Protein AF-A0A2N5VXB4-F1 (afdb_monomer)

Solvent-accessible surface area (backbone atoms only — not comparable to full-atom values): 7772 Å² total; per-residue (Å²): 133,93,78,89,84,76,84,84,78,77,86,87,85,74,87,70,83,82,69,77,67,70,70,67,82,50,65,74,65,50,74,58,83,85,71,99,54,62,51,45,46,29,22,27,28,79,37,72,93,69,26,84,80,62,68,36,23,26,41,46,42,79,36,44,84,42,72,39,93,73,74,74,70,32,28,29,50,83,92,67,79,43,55,31,36,33,34,23,49,63,84,61,84,84,56,77,86,48,74,39,49,41,83,74,41,61,87,66,26,48,73,80,50,66,73,76,65,75,74,87,123

Foldseek 3Di:
DDDDDDDDPDDPDDDDDPPPPPVLVFAPFDADPDDPQAFWKKFWDWDVVPCPVLQTWTQIDTWDWDDGPDDHIGTHCPPVNGFWMKGFGPPPPDDRVDTDGPVVRPVGIDIPDGDHGPDDD

Radius of gyration: 22.78 Å; Cα contacts (8 Å, |Δi|>4): 187; chains: 1; bounding box: 41×83×36 Å

Nearest PDB structures (foldseek):
  7a18-assembly1_M  TM=2.262E-01  e=3.700E+00  Deinococcus radiodurans R1 = ATCC 13939 = DSM 20539
  2zjr-assembly1_M  TM=2.304E-01  e=9.660E+00  Deinococcus radiodurans

Secondary structure (DSSP, 8-state):
-----------SSS-----------S---B-----SS-PEEEEEEE-GGG-TTSS-EEEEEE-EEE--SSS--EEE-TTTT-SEEEEE-TT----SSPEEEHHHHTTTSEEEEEPPPPP--

Organism: NCBI:txid200324

pLDDT: mean 72.8, std 19.55, range [35.53, 93.88]

Sequence (121 aa):
MQFTSLVFLLYATMFGAIVCATADDNPVVFRCDADKKKPKGFCSQYHQENDKNKKGAYKMFKAFDVTPVKGKKGLSCKGLGAQNNWCCPTTFKFDAEKIWDRSEIDPVCTQTAGIPPPKNK

Structure (mmCIF, N/CA/C/O backbone):
data_AF-A0A2N5VXB4-F1
#
_entry.id   AF-A0A2N5VXB4-F1
#
loop_
_atom_site.group_PDB
_atom_site.id
_atom_site.type_symbol
_atom_site.label_atom_id
_atom_site.label_alt_id
_atom_site.label_comp_id
_atom_site.label_asym_id
_atom_site.label_entity_id
_atom_site.label_seq_id
_atom_site.pdbx_PDB_ins_code
_atom_site.Cartn_x
_atom_site.Cartn_y
_atom_site.Cartn_z
_atom_site.occupancy
_atom_site.B_iso_or_equiv
_atom_site.auth_seq_id
_atom_site.auth_comp_id
_atom_site.auth_asym_id
_atom_site.auth_atom_id
_atom_site.pdbx_PDB_model_num
ATOM 1 N N . MET A 1 1 ? 28.399 67.004 -7.370 1.00 38.53 1 MET A N 1
ATOM 2 C CA . MET A 1 1 ? 27.016 67.068 -6.859 1.00 38.53 1 MET A CA 1
ATOM 3 C C . MET A 1 1 ? 26.263 65.878 -7.418 1.00 38.53 1 MET A C 1
ATOM 5 O O . MET A 1 1 ? 26.289 65.672 -8.624 1.00 38.53 1 MET A O 1
ATOM 9 N N . GLN A 1 2 ? 25.703 65.058 -6.530 1.00 40.59 2 GLN A N 1
ATOM 10 C CA . GLN A 1 2 ? 24.751 64.001 -6.863 1.00 40.59 2 GLN A CA 1
ATOM 11 C C . GLN A 1 2 ? 23.500 64.637 -7.473 1.00 40.59 2 GLN A C 1
ATOM 13 O O . GLN A 1 2 ? 22.967 65.560 -6.871 1.00 40.59 2 GLN A O 1
ATOM 18 N N . PHE A 1 3 ? 23.006 64.110 -8.592 1.00 41.28 3 PHE A N 1
ATOM 19 C CA . PHE A 1 3 ? 21.578 64.144 -8.894 1.00 41.28 3 PHE A CA 1
ATOM 20 C C . PHE A 1 3 ? 21.155 62.799 -9.479 1.00 41.28 3 PHE A C 1
ATOM 22 O O . PHE A 1 3 ? 21.505 62.405 -10.587 1.00 41.28 3 PHE A O 1
ATOM 29 N N . THR A 1 4 ? 20.430 62.082 -8.634 1.00 49.66 4 THR A N 1
ATOM 30 C CA . THR A 1 4 ? 19.491 61.011 -8.939 1.00 49.66 4 THR A CA 1
ATOM 31 C C . THR A 1 4 ? 18.576 61.374 -10.105 1.00 49.66 4 THR A C 1
ATOM 33 O O . THR A 1 4 ? 18.009 62.462 -10.100 1.00 49.66 4 THR A O 1
ATOM 36 N N . SER A 1 5 ? 18.357 60.438 -11.027 1.00 47.06 5 SER A N 1
ATOM 37 C CA . SER A 1 5 ? 17.027 59.949 -11.427 1.00 47.06 5 SER A CA 1
ATOM 38 C C . SER A 1 5 ? 17.105 59.349 -12.830 1.00 47.06 5 SER A C 1
ATOM 40 O O . SER A 1 5 ? 17.143 60.065 -13.822 1.00 47.06 5 SER A O 1
ATOM 42 N N . LEU A 1 6 ? 17.142 58.022 -12.894 1.00 41.69 6 LEU A N 1
ATOM 43 C CA . LEU A 1 6 ? 16.540 57.228 -13.967 1.00 41.69 6 LEU A CA 1
ATOM 44 C C . LEU A 1 6 ? 16.325 55.824 -13.395 1.00 41.69 6 LEU A C 1
ATOM 46 O O . LEU A 1 6 ? 16.935 54.825 -13.761 1.00 41.69 6 LEU A O 1
ATOM 50 N N . VAL A 1 7 ? 15.427 55.805 -12.409 1.00 49.78 7 VAL A N 1
ATOM 51 C CA . VAL A 1 7 ? 14.437 54.735 -12.276 1.00 49.78 7 VAL A CA 1
ATOM 52 C C . VAL A 1 7 ? 13.846 54.498 -13.677 1.00 49.78 7 VAL A C 1
ATOM 54 O O . VAL A 1 7 ? 13.663 55.468 -14.405 1.00 49.78 7 VAL A O 1
ATOM 57 N N . PHE A 1 8 ? 13.557 53.245 -14.037 1.00 42.41 8 PHE A N 1
ATOM 58 C CA . PHE A 1 8 ? 13.020 52.782 -15.338 1.00 42.41 8 PHE A CA 1
ATOM 59 C C . PHE A 1 8 ? 14.018 52.236 -16.377 1.00 42.41 8 PHE A C 1
ATOM 61 O O . PHE A 1 8 ? 13.894 52.477 -17.570 1.00 42.41 8 PHE A O 1
ATOM 68 N N . LEU A 1 9 ? 14.922 51.357 -15.952 1.00 41.56 9 LEU A N 1
ATOM 69 C CA . LEU A 1 9 ? 15.203 50.126 -16.710 1.00 41.56 9 LEU A CA 1
ATOM 70 C C . LEU A 1 9 ? 15.026 48.950 -15.740 1.00 41.56 9 LEU A C 1
ATOM 72 O O . LEU A 1 9 ? 15.969 48.411 -15.180 1.00 41.56 9 LEU A O 1
ATOM 76 N N . LEU A 1 10 ? 13.808 48.769 -15.229 1.00 40.44 10 LEU A N 1
ATOM 77 C CA . LEU A 1 10 ? 12.890 47.751 -15.747 1.00 40.44 10 LEU A CA 1
ATOM 78 C C . LEU A 1 10 ? 13.575 46.384 -15.925 1.00 40.44 10 LEU A C 1
ATOM 80 O O . LEU A 1 10 ? 13.979 46.002 -17.014 1.00 40.44 10 LEU A O 1
ATOM 84 N N . TYR A 1 11 ? 13.649 45.663 -14.801 1.00 42.09 11 TYR A N 1
ATOM 85 C CA . TYR A 1 11 ? 13.270 44.251 -14.709 1.00 42.09 11 TYR A CA 1
ATOM 86 C C . TYR A 1 11 ? 13.891 43.302 -15.751 1.00 42.09 11 TYR A C 1
ATOM 88 O O . TYR A 1 11 ? 13.184 42.686 -16.539 1.00 42.09 11 TYR A O 1
ATOM 96 N N . ALA A 1 12 ? 15.208 43.100 -15.703 1.00 43.88 12 ALA A N 1
ATOM 97 C CA . ALA A 1 12 ? 15.845 41.948 -16.361 1.00 43.88 12 ALA A CA 1
ATOM 98 C C . ALA A 1 12 ? 16.687 41.091 -15.401 1.00 43.88 12 ALA A C 1
ATOM 100 O O . ALA A 1 12 ? 17.418 40.199 -15.820 1.00 43.88 12 ALA A O 1
ATOM 101 N N . THR A 1 13 ? 16.593 41.348 -14.097 1.00 44.06 13 THR A N 1
ATOM 102 C CA . THR A 1 13 ? 17.383 40.657 -13.072 1.00 44.06 13 THR A CA 1
ATOM 103 C C . THR A 1 13 ? 16.514 40.329 -11.873 1.00 44.06 13 THR A C 1
ATOM 105 O O . THR A 1 13 ? 16.768 40.778 -10.761 1.00 44.06 13 THR A O 1
ATOM 108 N N . MET A 1 14 ? 15.439 39.584 -12.090 1.00 40.31 14 MET A N 1
ATOM 109 C CA . MET A 1 14 ? 14.700 38.975 -10.995 1.00 40.31 14 MET A CA 1
ATOM 110 C C . MET A 1 14 ? 14.292 37.575 -11.421 1.00 40.31 14 MET A C 1
ATOM 112 O O . MET A 1 14 ? 13.373 37.417 -12.208 1.00 40.31 14 MET A O 1
ATOM 116 N N . PHE A 1 15 ? 15.014 36.599 -10.865 1.00 41.62 15 PHE A N 1
ATOM 117 C CA . PHE A 1 15 ? 14.565 35.227 -10.633 1.00 41.62 15 PHE A CA 1
ATOM 118 C C . PHE A 1 15 ? 14.102 34.485 -11.891 1.00 41.62 15 PHE A C 1
ATOM 120 O O . PHE A 1 15 ? 12.989 34.615 -12.366 1.00 41.62 15 PHE A O 1
ATOM 127 N N . GLY A 1 16 ? 14.901 33.626 -12.481 1.00 36.34 16 GLY A N 1
ATOM 128 C CA . GLY A 1 16 ? 15.822 32.705 -11.859 1.00 36.34 16 GLY A CA 1
ATOM 129 C C . GLY A 1 16 ? 16.023 31.600 -12.876 1.00 36.34 16 GLY A C 1
ATOM 130 O O . GLY A 1 16 ? 15.292 31.515 -13.865 1.00 36.34 16 GLY A O 1
ATOM 131 N N . ALA A 1 17 ? 17.054 30.800 -12.653 1.00 41.75 17 ALA A N 1
ATOM 132 C CA . ALA A 1 17 ? 17.330 29.621 -13.438 1.00 41.75 17 ALA A CA 1
ATOM 133 C C . ALA A 1 17 ? 16.017 28.929 -13.832 1.00 41.75 17 ALA A C 1
ATOM 135 O O . ALA A 1 17 ? 15.279 28.446 -12.971 1.00 41.75 17 ALA A O 1
ATOM 136 N N . ILE A 1 18 ? 15.749 28.861 -15.138 1.00 39.97 18 ILE A N 1
ATOM 137 C CA . ILE A 1 18 ? 15.020 27.728 -15.686 1.00 39.97 18 ILE A CA 1
ATOM 138 C C . ILE A 1 18 ? 15.944 26.560 -15.369 1.00 39.97 18 ILE A C 1
ATOM 140 O O . ILE A 1 18 ? 16.819 26.185 -16.147 1.00 39.97 18 ILE A O 1
ATOM 144 N N . VAL A 1 19 ? 15.836 26.060 -14.138 1.00 41.03 19 VAL A N 1
ATOM 145 C CA . VAL A 1 19 ? 16.297 24.737 -13.805 1.00 41.03 19 VAL A CA 1
ATOM 146 C C . VAL A 1 19 ? 15.403 23.904 -14.694 1.00 41.03 19 VAL A C 1
ATOM 148 O O . VAL A 1 19 ? 14.230 23.684 -14.393 1.00 41.03 19 VAL A O 1
ATOM 151 N N . CYS A 1 20 ? 15.941 23.520 -15.848 1.00 35.53 20 CYS A N 1
ATOM 152 C CA . CYS A 1 20 ? 15.562 22.292 -16.499 1.00 35.53 20 CYS A CA 1
ATOM 153 C C . CYS A 1 20 ? 15.764 21.214 -15.435 1.00 35.53 20 CYS A C 1
ATOM 155 O O . CYS A 1 20 ? 16.784 20.529 -15.395 1.00 35.53 20 CYS A O 1
ATOM 157 N N . ALA A 1 21 ? 14.791 21.084 -14.530 1.00 36.12 21 ALA A N 1
ATOM 158 C CA . ALA A 1 21 ? 14.417 19.803 -14.013 1.00 36.12 21 ALA A CA 1
ATOM 159 C C . ALA A 1 21 ? 14.101 19.042 -15.290 1.00 36.12 21 ALA A C 1
ATOM 161 O O . ALA A 1 21 ? 13.019 19.154 -15.860 1.00 36.12 21 ALA A O 1
ATOM 162 N N . THR A 1 22 ? 15.117 18.351 -15.807 1.00 39.25 22 THR A N 1
ATOM 163 C CA . THR A 1 22 ? 14.869 17.086 -16.464 1.00 39.25 22 THR A CA 1
ATOM 164 C C . THR A 1 22 ? 13.940 16.397 -15.481 1.00 39.25 22 THR A C 1
ATOM 166 O O . THR A 1 22 ? 14.337 16.063 -14.365 1.00 39.25 22 THR A O 1
ATOM 169 N N . ALA A 1 23 ? 12.640 16.435 -15.784 1.00 42.44 23 ALA A N 1
ATOM 170 C CA . ALA A 1 23 ? 11.686 15.608 -15.098 1.00 42.44 23 ALA A CA 1
ATOM 171 C C . ALA A 1 23 ? 12.275 14.238 -15.359 1.00 42.44 23 ALA A C 1
ATOM 173 O O . ALA A 1 23 ? 12.316 13.795 -16.504 1.00 42.44 23 ALA A O 1
ATOM 174 N N . ASP A 1 24 ? 12.948 13.688 -14.353 1.00 43.41 24 ASP A N 1
ATOM 175 C CA . ASP A 1 24 ? 13.493 12.360 -14.455 1.00 43.41 24 ASP A CA 1
ATOM 176 C C . ASP A 1 24 ? 12.243 11.507 -14.655 1.00 43.41 24 ASP A C 1
ATOM 178 O O . ASP A 1 24 ? 11.473 11.269 -13.725 1.00 43.41 24 ASP A O 1
ATOM 182 N N . ASP A 1 25 ? 11.944 11.198 -15.921 1.00 49.97 25 ASP A N 1
ATOM 183 C CA . ASP A 1 25 ? 10.716 10.527 -16.343 1.00 49.97 25 ASP A CA 1
ATOM 184 C C . ASP A 1 25 ? 10.618 9.134 -15.715 1.00 49.97 25 ASP A C 1
ATOM 186 O O . ASP A 1 25 ? 9.575 8.476 -15.789 1.00 49.97 25 ASP A O 1
ATOM 190 N N . ASN A 1 26 ? 11.689 8.697 -15.044 1.00 47.44 26 ASN A N 1
ATOM 191 C CA . ASN A 1 26 ? 11.683 7.551 -14.172 1.00 47.44 26 ASN A CA 1
ATOM 192 C C . ASN A 1 26 ? 10.640 7.756 -13.054 1.00 47.44 26 ASN A C 1
ATOM 194 O O . ASN A 1 26 ? 10.788 8.624 -12.191 1.00 47.44 26 ASN A O 1
ATOM 198 N N . PRO A 1 27 ? 9.559 6.954 -13.034 1.00 58.91 27 PRO A N 1
ATOM 199 C CA . PRO A 1 27 ? 8.578 7.018 -11.959 1.00 58.91 27 PRO A CA 1
ATOM 200 C C . PRO A 1 27 ? 9.266 6.773 -10.612 1.00 58.91 27 PRO A C 1
ATOM 202 O O . PRO A 1 27 ? 10.230 6.015 -10.546 1.00 58.91 27 PRO A O 1
ATOM 205 N N . VAL A 1 28 ? 8.752 7.351 -9.519 1.00 65.62 28 VAL A N 1
ATOM 206 C CA . VAL A 1 28 ? 9.182 6.949 -8.170 1.00 65.62 28 VAL A CA 1
ATOM 207 C C . VAL A 1 28 ? 8.945 5.442 -8.048 1.00 65.62 28 VAL A C 1
ATOM 209 O O . VAL A 1 28 ? 7.795 4.986 -8.086 1.00 65.62 28 VAL A O 1
ATOM 212 N N . VAL A 1 29 ? 10.041 4.680 -7.977 1.00 77.25 29 VAL A N 1
ATOM 213 C CA . VAL A 1 29 ? 10.035 3.219 -7.889 1.00 77.25 29 VAL A CA 1
ATOM 214 C C . VAL A 1 29 ? 10.371 2.822 -6.463 1.00 77.25 29 VAL A C 1
ATOM 216 O O . VAL A 1 29 ? 11.487 3.061 -6.002 1.00 77.25 29 VAL A O 1
ATOM 219 N N . PHE A 1 30 ? 9.434 2.172 -5.778 1.00 81.25 30 PHE A N 1
ATOM 220 C CA . PHE 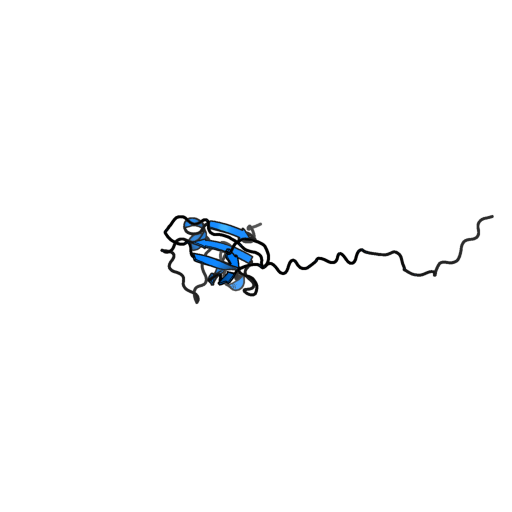A 1 30 ? 9.727 1.486 -4.523 1.00 81.25 30 PHE A CA 1
ATOM 221 C C . PHE A 1 30 ? 9.873 -0.013 -4.777 1.00 81.25 30 PHE A C 1
ATOM 223 O O . PHE A 1 30 ? 9.323 -0.572 -5.733 1.00 81.25 30 PHE A O 1
ATOM 230 N N . ARG A 1 31 ? 10.687 -0.665 -3.951 1.00 81.25 31 ARG A N 1
ATOM 231 C CA . ARG A 1 31 ? 10.959 -2.096 -4.046 1.00 81.25 31 ARG A CA 1
ATOM 232 C C . ARG A 1 31 ? 10.622 -2.718 -2.710 1.00 81.25 31 ARG A C 1
ATOM 234 O O . ARG A 1 31 ? 11.051 -2.231 -1.672 1.00 81.25 31 ARG A O 1
ATOM 241 N N . CYS A 1 32 ? 9.830 -3.772 -2.764 1.00 79.75 32 CYS A N 1
ATOM 242 C CA . CYS A 1 32 ? 9.568 -4.601 -1.609 1.00 79.75 32 CYS A CA 1
ATOM 243 C C . CYS A 1 32 ? 10.596 -5.728 -1.660 1.00 79.75 32 CYS A C 1
ATOM 245 O O . CYS A 1 32 ? 10.463 -6.626 -2.494 1.00 79.75 32 CYS A O 1
ATOM 247 N N . ASP A 1 33 ? 11.672 -5.592 -0.880 1.00 63.88 33 ASP A N 1
ATOM 248 C CA . ASP A 1 33 ? 12.833 -6.480 -0.936 1.00 63.88 33 ASP A CA 1
ATOM 249 C C . ASP A 1 33 ? 12.401 -7.947 -0.852 1.00 63.88 33 ASP A C 1
ATOM 251 O O . ASP A 1 33 ? 11.628 -8.372 0.009 1.00 63.88 33 ASP A O 1
ATOM 255 N N . ALA A 1 34 ? 12.812 -8.694 -1.871 1.00 51.53 34 ALA A N 1
ATOM 256 C CA . ALA A 1 34 ? 12.254 -9.989 -2.187 1.00 51.53 34 ALA A CA 1
ATOM 257 C C . ALA A 1 34 ? 12.903 -11.083 -1.340 1.00 51.53 34 ALA A C 1
ATOM 259 O O . ALA A 1 34 ? 13.981 -11.561 -1.682 1.00 51.53 34 ALA A O 1
ATOM 260 N N . ASP A 1 35 ? 12.173 -11.569 -0.336 1.00 47.72 35 ASP A N 1
ATOM 261 C CA . ASP A 1 35 ? 12.327 -12.938 0.148 1.00 47.72 35 ASP A CA 1
ATOM 262 C C . ASP A 1 35 ? 11.032 -13.735 -0.100 1.00 47.72 35 ASP A C 1
ATOM 264 O O . ASP A 1 35 ? 9.964 -13.441 0.434 1.00 47.72 35 ASP A O 1
ATOM 268 N N . LYS A 1 36 ? 11.151 -14.665 -1.058 1.00 47.97 36 LYS A N 1
ATOM 269 C CA . LYS A 1 36 ? 10.316 -15.764 -1.614 1.00 47.97 36 LYS A CA 1
ATOM 270 C C . LYS A 1 36 ? 8.803 -15.932 -1.311 1.00 47.97 36 LYS A C 1
ATOM 272 O O . LYS A 1 36 ? 8.240 -16.956 -1.690 1.00 47.97 36 LYS A O 1
ATOM 277 N N . LYS A 1 37 ? 8.082 -14.943 -0.775 1.00 51.56 37 LYS A N 1
ATOM 278 C CA . LYS A 1 37 ? 6.601 -14.903 -0.679 1.00 51.56 37 LYS A CA 1
ATOM 279 C C . LYS A 1 37 ? 6.016 -13.572 -1.179 1.00 51.56 37 LYS A C 1
ATOM 281 O O . LYS A 1 37 ? 5.062 -13.064 -0.594 1.00 51.56 37 LYS A O 1
ATOM 286 N N . LYS A 1 38 ? 6.624 -13.029 -2.248 1.00 55.56 38 LYS A N 1
ATOM 287 C CA . LYS A 1 38 ? 6.255 -11.833 -3.045 1.00 55.56 38 LYS A CA 1
ATOM 288 C C . LYS A 1 38 ? 5.388 -10.805 -2.293 1.00 55.56 38 LYS A C 1
ATOM 290 O O . LYS A 1 38 ? 4.166 -10.850 -2.435 1.00 55.56 38 LYS A O 1
ATOM 295 N N . PRO A 1 39 ? 5.969 -9.862 -1.538 1.00 61.84 39 PRO A N 1
ATOM 296 C CA . PRO A 1 39 ? 5.180 -8.760 -1.013 1.00 61.84 39 PRO A CA 1
ATOM 297 C C . PRO A 1 39 ? 4.432 -8.038 -2.147 1.00 61.84 39 PRO A C 1
ATOM 299 O O . PRO A 1 39 ? 5.003 -7.749 -3.200 1.00 61.84 39 PRO A O 1
ATOM 302 N N . LYS A 1 40 ? 3.133 -7.797 -1.956 1.00 77.69 40 LYS A N 1
ATOM 303 C CA . LYS A 1 40 ? 2.328 -6.984 -2.868 1.00 77.69 40 LYS A CA 1
ATOM 304 C C . LYS A 1 40 ? 2.579 -5.521 -2.518 1.00 77.69 40 LYS A C 1
ATOM 306 O O . LYS A 1 40 ? 2.460 -5.130 -1.356 1.00 77.69 40 LYS A O 1
ATOM 311 N N . GLY A 1 41 ? 2.935 -4.735 -3.528 1.00 88.69 41 GLY A N 1
ATOM 312 C CA . GLY A 1 41 ? 3.003 -3.288 -3.404 1.00 88.69 41 GLY A CA 1
ATOM 313 C C . GLY A 1 41 ? 1.607 -2.704 -3.320 1.00 88.69 41 GLY A C 1
ATOM 314 O O . GLY A 1 41 ? 0.759 -3.005 -4.164 1.00 88.69 41 GLY A O 1
ATOM 315 N N . PHE A 1 42 ? 1.381 -1.847 -2.338 1.00 91.50 42 PHE A N 1
ATOM 316 C CA . PHE A 1 42 ? 0.166 -1.058 -2.247 1.00 91.50 42 PHE A CA 1
ATOM 317 C C . PHE A 1 42 ? 0.494 0.415 -2.073 1.00 91.50 42 PHE A C 1
ATOM 319 O O . PHE A 1 42 ? 1.552 0.796 -1.583 1.00 91.50 42 PHE A O 1
ATOM 326 N N . CYS A 1 43 ? -0.453 1.238 -2.473 1.00 90.69 43 CYS A N 1
ATOM 327 C CA . CYS A 1 43 ? -0.446 2.674 -2.319 1.00 90.69 43 CYS A CA 1
ATOM 328 C C . CYS A 1 43 ? -1.626 3.035 -1.425 1.00 90.69 43 CYS A C 1
ATOM 330 O O . CYS A 1 43 ? -2.646 2.352 -1.470 1.00 90.69 43 CYS A O 1
ATOM 332 N N . SER A 1 44 ? -1.537 4.098 -0.636 1.00 91.50 44 SER A N 1
ATOM 333 C CA . SER A 1 44 ? -2.696 4.575 0.120 1.00 91.50 44 SER A CA 1
ATOM 334 C C . SER A 1 44 ? -2.938 6.057 -0.078 1.00 91.50 44 SER A C 1
ATOM 336 O O . SER A 1 44 ? -1.988 6.843 -0.019 1.00 91.50 44 SER A O 1
ATOM 338 N N . GLN A 1 45 ? -4.210 6.418 -0.211 1.00 91.50 45 GLN A N 1
ATOM 339 C CA . GLN A 1 45 ? -4.689 7.786 -0.176 1.00 91.50 45 GLN A CA 1
ATOM 340 C C . GLN A 1 45 ? -5.359 8.082 1.171 1.00 91.50 45 GLN A C 1
ATOM 342 O O . GLN A 1 45 ? -6.292 7.379 1.551 1.00 91.50 45 GLN A O 1
ATOM 347 N N . TYR A 1 46 ? -4.902 9.103 1.891 1.00 89.88 46 TYR A N 1
ATOM 348 C CA . TYR A 1 46 ? -5.552 9.579 3.110 1.00 89.88 46 TYR A CA 1
ATOM 349 C C . TYR A 1 46 ? -6.938 10.154 2.793 1.00 89.88 46 TYR A C 1
ATOM 351 O O . TYR A 1 46 ? -7.087 10.949 1.864 1.00 89.88 46 TYR A O 1
ATOM 359 N N . HIS A 1 47 ? -7.936 9.748 3.573 1.00 90.62 47 HIS A N 1
ATOM 360 C CA . HIS A 1 47 ? -9.340 10.094 3.393 1.00 90.62 47 HIS A CA 1
ATOM 361 C C . HIS A 1 47 ? -9.854 10.820 4.643 1.00 90.62 47 HIS A C 1
ATOM 363 O O . HIS A 1 47 ? -10.399 10.217 5.566 1.00 90.62 47 HIS A O 1
ATOM 369 N N . GLN A 1 48 ? -9.649 12.140 4.679 1.00 87.38 48 GLN A N 1
ATOM 370 C CA . GLN A 1 48 ? -9.929 12.971 5.856 1.00 87.38 48 GLN A CA 1
ATOM 371 C C . GLN A 1 48 ? -11.390 12.893 6.321 1.00 87.38 48 GLN A C 1
ATOM 373 O O . GLN A 1 48 ? -11.646 12.865 7.520 1.00 87.38 48 GLN A O 1
ATOM 378 N N . GLU A 1 49 ? -12.346 12.821 5.394 1.00 88.69 49 GLU A N 1
ATOM 379 C CA . GLU A 1 49 ? -13.782 12.733 5.709 1.00 88.69 49 GLU A CA 1
ATOM 380 C C . GLU A 1 49 ? -14.146 11.454 6.484 1.00 88.69 49 GLU A C 1
ATOM 382 O O . GLU A 1 49 ? -15.126 11.424 7.231 1.00 88.69 49 GLU A O 1
ATOM 387 N N . ASN A 1 50 ? -13.340 10.399 6.337 1.00 90.00 50 ASN A N 1
ATOM 388 C CA . ASN A 1 50 ? -13.534 9.118 7.010 1.00 90.00 50 ASN A CA 1
ATOM 389 C C . ASN A 1 50 ? -12.716 8.997 8.305 1.00 90.00 50 ASN A C 1
ATOM 391 O O . ASN A 1 50 ? -13.017 8.129 9.122 1.00 90.00 50 ASN A O 1
ATOM 395 N N . ASP A 1 51 ? -11.737 9.876 8.536 1.00 88.69 51 ASP A N 1
ATOM 396 C CA . ASP A 1 51 ? -10.862 9.849 9.714 1.00 88.69 51 ASP A CA 1
ATOM 397 C C . ASP A 1 51 ? -11.490 10.556 10.930 1.00 88.69 51 ASP A C 1
ATOM 399 O O . ASP A 1 51 ? -10.974 11.538 11.469 1.00 88.69 51 ASP A O 1
ATOM 403 N N . LYS A 1 52 ? -12.649 10.060 11.382 1.00 84.25 52 LYS A N 1
ATOM 404 C CA . LYS A 1 52 ? -13.419 10.672 12.484 1.00 84.25 52 LYS A CA 1
ATOM 405 C C . LYS A 1 52 ? -12.668 10.686 13.819 1.00 84.25 52 LYS A C 1
ATOM 407 O O . LYS A 1 52 ? -12.940 11.528 14.670 1.00 84.25 52 LYS A O 1
ATOM 412 N N . ASN A 1 53 ? -11.757 9.737 14.019 1.00 82.81 53 ASN A N 1
ATOM 413 C CA . ASN A 1 53 ? -11.003 9.553 15.259 1.00 82.81 53 ASN A CA 1
ATOM 414 C C . ASN A 1 53 ? -9.559 10.088 15.169 1.00 82.81 53 ASN A C 1
ATOM 416 O O . ASN A 1 53 ? -8.821 9.974 16.151 1.00 82.81 53 ASN A O 1
ATOM 420 N N . LYS A 1 54 ? -9.172 10.678 14.026 1.00 84.06 54 LYS A N 1
ATOM 421 C CA . LYS A 1 54 ? -7.827 11.197 13.742 1.00 84.06 54 LYS A CA 1
ATOM 422 C C . LYS A 1 54 ? -6.720 10.148 13.936 1.00 84.06 54 LYS A C 1
ATOM 424 O O . LYS A 1 54 ? -5.620 10.468 14.390 1.00 84.06 54 LYS A O 1
ATOM 429 N N . LYS A 1 55 ? -7.025 8.877 13.659 1.00 83.19 55 LYS A N 1
ATOM 430 C CA . LYS A 1 55 ? -6.065 7.758 13.701 1.00 83.19 55 LYS A CA 1
ATOM 431 C C . LYS A 1 55 ? -5.525 7.406 12.314 1.00 83.19 55 LYS A C 1
ATOM 433 O O . LYS A 1 55 ? -4.579 6.626 12.210 1.00 83.19 55 LYS A O 1
ATOM 438 N N . GLY A 1 56 ? -6.068 8.026 11.272 1.00 88.25 56 GLY A N 1
ATOM 439 C CA . GLY A 1 56 ? -5.702 7.821 9.883 1.00 88.25 56 GLY A CA 1
ATOM 440 C C . GLY A 1 56 ? -6.646 6.840 9.201 1.00 88.25 56 GLY A C 1
ATOM 441 O O . GLY A 1 56 ? -6.572 5.644 9.461 1.00 88.25 56 GLY A O 1
ATOM 442 N N . ALA A 1 57 ? -7.452 7.345 8.268 1.00 92.25 57 ALA A N 1
ATOM 443 C CA . ALA A 1 57 ? -8.293 6.550 7.380 1.00 92.25 57 ALA A CA 1
ATOM 444 C C . ALA A 1 57 ? -7.741 6.602 5.950 1.00 92.25 57 ALA A C 1
ATOM 446 O O . ALA A 1 57 ? -7.440 7.679 5.428 1.00 92.25 57 ALA A O 1
ATOM 447 N N . TYR A 1 58 ? -7.593 5.445 5.309 1.00 92.62 58 TYR A N 1
ATOM 448 C CA . TYR A 1 58 ? -6.864 5.307 4.055 1.00 92.62 58 TYR A CA 1
ATOM 449 C C . TYR A 1 58 ? -7.614 4.458 3.029 1.00 92.62 58 TYR A C 1
ATOM 451 O O . TYR A 1 58 ? -7.982 3.316 3.291 1.00 92.62 58 TYR A O 1
ATOM 459 N N . LYS A 1 59 ? -7.759 4.970 1.807 1.00 93.88 59 LYS A N 1
ATOM 460 C CA . LYS A 1 59 ? -8.136 4.156 0.649 1.00 93.88 59 LYS A CA 1
ATOM 461 C C . LYS A 1 59 ? -6.885 3.508 0.071 1.00 93.88 59 LYS A C 1
ATOM 463 O O . LYS A 1 59 ? -5.941 4.215 -0.280 1.00 93.88 59 LYS A O 1
ATOM 468 N N . MET A 1 60 ? -6.852 2.182 -0.011 1.00 92.88 60 MET A N 1
ATOM 469 C CA . MET A 1 60 ? -5.695 1.455 -0.537 1.00 92.88 60 MET A CA 1
ATOM 470 C C . MET A 1 60 ? -5.867 1.108 -2.020 1.00 92.88 60 MET A C 1
ATOM 472 O O . MET A 1 60 ? -6.957 0.786 -2.482 1.00 92.88 60 MET A O 1
ATOM 476 N N . PHE A 1 61 ? -4.763 1.111 -2.7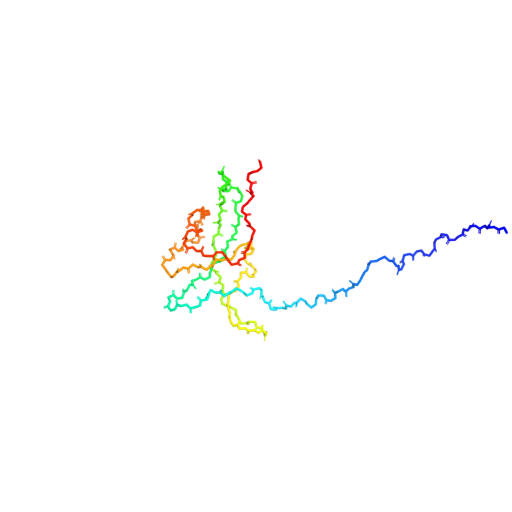58 1.00 92.25 61 PHE A N 1
ATOM 477 C CA . PHE A 1 61 ? -4.684 0.752 -4.171 1.00 92.25 61 PHE A CA 1
ATOM 478 C C . PHE A 1 61 ? -3.546 -0.237 -4.375 1.00 92.25 61 PHE A C 1
ATOM 480 O O . PHE A 1 61 ? -2.514 -0.146 -3.713 1.00 92.25 61 PHE A O 1
ATOM 487 N N . LYS A 1 62 ? -3.692 -1.171 -5.314 1.00 91.12 62 LYS A N 1
ATOM 488 C CA . LYS A 1 62 ? -2.558 -2.001 -5.736 1.00 91.12 62 LYS A CA 1
ATOM 489 C C . LYS A 1 62 ? -1.574 -1.133 -6.516 1.00 91.12 62 LYS A C 1
ATOM 491 O O . LYS A 1 62 ? -1.976 -0.441 -7.448 1.00 91.12 62 LYS A O 1
ATOM 496 N N . ALA A 1 63 ? -0.300 -1.195 -6.146 1.00 90.19 63 ALA A N 1
ATOM 497 C CA . ALA A 1 63 ? 0.760 -0.622 -6.959 1.00 90.19 63 ALA A CA 1
ATOM 498 C C . ALA A 1 63 ? 0.926 -1.446 -8.240 1.00 90.19 63 ALA A C 1
ATOM 500 O O . ALA A 1 63 ? 0.650 -2.649 -8.261 1.00 90.19 63 ALA A O 1
ATOM 501 N N . PHE A 1 64 ? 1.388 -0.799 -9.301 1.00 86.81 64 PHE A N 1
ATOM 502 C CA . PHE A 1 64 ? 1.633 -1.450 -10.582 1.00 86.81 64 PHE A CA 1
ATOM 503 C C . PHE A 1 64 ? 3.129 -1.665 -10.801 1.00 86.81 64 PHE A C 1
ATOM 505 O O . PHE A 1 64 ? 3.965 -0.885 -10.338 1.00 86.81 64 PHE A O 1
ATOM 512 N N . ASP A 1 65 ? 3.458 -2.743 -11.509 1.00 86.25 65 ASP A N 1
ATOM 513 C CA . ASP A 1 65 ? 4.826 -3.034 -11.920 1.00 86.25 65 ASP A CA 1
ATOM 514 C C . ASP A 1 65 ? 5.303 -1.977 -12.922 1.00 86.25 65 ASP A C 1
ATOM 516 O O . ASP A 1 65 ? 4.635 -1.708 -13.921 1.00 86.25 65 ASP A O 1
ATOM 520 N N . VAL A 1 66 ? 6.494 -1.429 -12.693 1.00 84.62 66 VAL A N 1
ATOM 521 C CA . VAL A 1 66 ? 7.163 -0.520 -13.628 1.00 84.62 66 VAL A CA 1
ATOM 522 C C . VAL A 1 66 ? 8.598 -0.953 -13.878 1.00 84.62 66 VAL A C 1
ATOM 524 O O . VAL A 1 66 ? 9.318 -1.383 -12.971 1.00 84.62 66 VAL A O 1
ATOM 527 N N . THR A 1 67 ? 9.032 -0.780 -15.121 1.00 82.94 67 THR A N 1
ATOM 528 C CA . THR A 1 67 ? 10.433 -0.904 -15.520 1.00 82.94 67 THR A CA 1
ATOM 529 C C . THR A 1 67 ? 10.905 0.487 -15.941 1.00 82.94 67 THR A C 1
ATOM 531 O O . THR A 1 67 ? 10.532 0.929 -17.027 1.00 82.94 67 THR A O 1
ATOM 534 N N . PRO A 1 68 ? 11.641 1.218 -15.083 1.00 75.75 68 PRO A N 1
ATOM 535 C CA . PRO A 1 68 ? 12.147 2.540 -15.442 1.00 75.75 68 PRO A CA 1
ATOM 536 C C . PRO A 1 68 ? 13.195 2.431 -16.559 1.00 75.75 68 PRO A C 1
ATOM 538 O O . PRO A 1 68 ? 13.857 1.401 -16.693 1.00 75.75 68 PRO A O 1
ATOM 541 N N . VAL A 1 69 ? 13.373 3.507 -17.334 1.00 76.31 69 VAL A N 1
ATOM 542 C CA . VAL A 1 69 ? 14.370 3.573 -18.421 1.00 76.31 69 VAL A CA 1
ATOM 543 C C . VAL A 1 69 ? 15.784 3.410 -17.862 1.00 76.31 69 VAL A C 1
ATOM 545 O O . VAL A 1 69 ? 16.637 2.774 -18.479 1.00 76.31 69 VAL A O 1
ATOM 548 N N . LYS A 1 70 ? 16.027 3.953 -16.663 1.00 72.25 70 LYS A N 1
ATOM 549 C CA . LYS A 1 70 ? 17.259 3.743 -15.899 1.00 72.25 70 LYS A CA 1
ATOM 550 C C . LYS A 1 70 ? 16.919 3.135 -14.536 1.00 72.25 70 LYS A C 1
ATOM 552 O O . LYS A 1 70 ? 16.127 3.688 -13.780 1.00 72.25 70 LYS A O 1
ATOM 557 N N . GLY A 1 71 ? 17.542 2.004 -14.202 1.00 73.00 71 GLY A N 1
ATOM 558 C CA . GLY A 1 71 ? 17.394 1.333 -12.905 1.00 73.00 71 GLY A CA 1
ATOM 559 C C . GLY A 1 71 ? 16.702 -0.032 -12.975 1.00 73.00 71 GLY A C 1
ATOM 560 O O . GLY A 1 71 ? 16.380 -0.546 -14.040 1.00 73.00 71 GLY A O 1
ATOM 561 N N . LYS A 1 72 ? 16.511 -0.665 -11.812 1.00 77.69 72 LYS A N 1
ATOM 562 C CA . LYS A 1 72 ? 15.889 -1.999 -11.710 1.00 77.69 72 LYS A CA 1
ATOM 563 C C . LYS A 1 72 ? 14.360 -1.899 -11.698 1.00 77.69 72 LYS A C 1
ATOM 565 O O . LYS A 1 72 ? 13.830 -0.945 -11.121 1.00 77.69 72 LYS A O 1
ATOM 570 N N . LYS A 1 73 ? 13.677 -2.928 -12.220 1.00 81.81 73 LYS A N 1
ATOM 571 C CA . LYS A 1 73 ? 12.219 -3.121 -12.088 1.00 81.81 73 LYS A CA 1
ATOM 572 C C . LYS A 1 73 ? 11.767 -2.916 -10.632 1.00 81.81 73 LYS A C 1
ATOM 574 O O . LYS A 1 73 ? 12.504 -3.232 -9.692 1.00 81.81 73 LYS A O 1
ATOM 579 N N . GLY A 1 74 ? 10.564 -2.389 -10.453 1.00 84.31 74 GLY A N 1
ATOM 580 C CA . GLY A 1 74 ? 9.922 -2.277 -9.149 1.00 84.31 74 GLY A CA 1
ATOM 581 C C . GLY A 1 74 ? 8.457 -1.894 -9.282 1.00 84.31 74 GLY A C 1
ATOM 582 O O . GLY A 1 74 ? 7.811 -2.255 -10.262 1.00 84.31 74 GLY A O 1
ATOM 583 N N . LEU A 1 75 ? 7.947 -1.179 -8.284 1.00 87.12 75 LEU A N 1
ATOM 584 C CA . LEU A 1 75 ? 6.539 -0.829 -8.153 1.00 87.12 75 LEU A CA 1
ATOM 585 C C . LEU A 1 75 ? 6.368 0.686 -8.167 1.00 87.12 75 LEU A C 1
ATOM 587 O O . LEU A 1 75 ? 7.227 1.413 -7.663 1.00 87.12 75 LEU A O 1
ATOM 591 N N . SER A 1 76 ? 5.251 1.164 -8.708 1.00 86.31 76 SER A N 1
ATOM 592 C CA . SER A 1 76 ? 4.905 2.581 -8.667 1.00 86.31 76 SER A CA 1
ATOM 593 C C . SER A 1 76 ? 3.451 2.826 -8.284 1.00 86.31 76 SER A C 1
ATOM 595 O O . SER A 1 76 ? 2.567 1.999 -8.507 1.00 86.31 76 SER A O 1
ATOM 597 N N . CYS A 1 77 ? 3.242 4.007 -7.706 1.00 87.06 77 CYS A N 1
ATOM 598 C CA . CYS A 1 77 ? 1.945 4.594 -7.379 1.00 87.06 77 CYS A CA 1
ATOM 599 C C . CYS A 1 77 ? 1.655 5.850 -8.219 1.00 87.06 77 CYS A C 1
ATOM 601 O O . CYS A 1 77 ? 0.704 6.583 -7.935 1.00 87.06 77 CYS A O 1
ATOM 603 N N . LYS A 1 78 ? 2.491 6.139 -9.231 1.00 83.88 78 LYS A N 1
ATOM 604 C CA . LYS A 1 78 ? 2.345 7.318 -10.096 1.00 83.88 78 LYS A CA 1
ATOM 605 C C . LYS A 1 78 ? 0.955 7.310 -10.746 1.00 83.88 78 LYS A C 1
ATOM 607 O O . LYS A 1 78 ? 0.529 6.302 -11.291 1.00 83.88 78 LYS A O 1
ATOM 612 N N . GLY A 1 79 ? 0.242 8.431 -10.661 1.00 82.69 79 GLY A N 1
ATOM 613 C CA . GLY A 1 79 ? -1.118 8.559 -11.202 1.00 82.69 79 GLY A CA 1
ATOM 614 C C . GLY A 1 79 ? -2.246 8.052 -10.295 1.00 82.69 79 GLY A C 1
ATOM 615 O O . GLY A 1 79 ? -3.403 8.260 -10.635 1.00 82.69 79 GLY A O 1
ATOM 616 N N . LEU A 1 80 ? -1.950 7.459 -9.129 1.00 84.25 80 LEU A N 1
ATOM 617 C CA . LEU A 1 80 ? -2.976 7.005 -8.173 1.00 84.25 80 LEU A CA 1
ATOM 618 C C . LEU A 1 80 ? -3.315 8.039 -7.088 1.00 84.25 80 LEU A C 1
ATOM 620 O O . LEU A 1 80 ? -4.112 7.750 -6.202 1.00 84.25 80 LEU A O 1
ATOM 624 N N . GLY A 1 81 ? -2.676 9.217 -7.099 1.00 83.31 81 GLY A N 1
ATOM 625 C CA . GLY A 1 81 ? -2.886 10.252 -6.073 1.00 83.31 81 GLY A CA 1
ATOM 626 C C . GLY A 1 81 ? -2.537 9.806 -4.644 1.00 83.31 81 GLY A C 1
ATOM 627 O O . GLY A 1 81 ? -2.991 10.412 -3.676 1.00 83.31 81 GLY A O 1
ATOM 628 N N . ALA A 1 82 ? -1.760 8.732 -4.499 1.00 85.31 82 ALA A N 1
ATOM 629 C CA . ALA A 1 82 ? -1.417 8.151 -3.210 1.00 85.31 82 ALA A CA 1
ATOM 63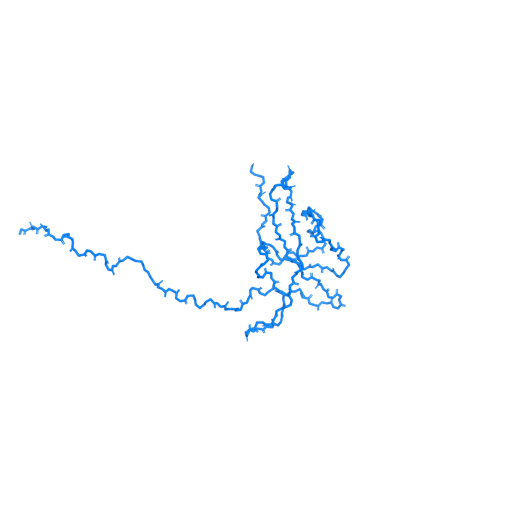0 C C . ALA A 1 82 ? -0.314 8.944 -2.496 1.00 85.31 82 ALA A C 1
ATOM 632 O O . ALA A 1 82 ? 0.615 9.432 -3.139 1.00 85.31 82 ALA A O 1
ATOM 633 N N . GLN A 1 83 ? -0.386 9.025 -1.163 1.00 85.88 83 GLN A N 1
ATOM 634 C CA . GLN A 1 83 ? 0.633 9.698 -0.343 1.00 85.88 83 GLN A CA 1
ATOM 635 C C . GLN A 1 83 ? 1.588 8.734 0.366 1.00 85.88 83 GLN A C 1
ATOM 637 O O . GLN A 1 83 ? 2.649 9.166 0.815 1.00 85.88 83 GLN A O 1
ATOM 642 N N . ASN A 1 84 ? 1.238 7.448 0.479 1.00 87.56 84 ASN A N 1
ATOM 643 C CA . ASN A 1 84 ? 2.106 6.445 1.096 1.00 87.56 84 ASN A CA 1
ATOM 644 C C . ASN A 1 84 ? 2.232 5.199 0.223 1.00 87.56 84 ASN A C 1
ATOM 646 O O . ASN A 1 84 ? 1.269 4.794 -0.434 1.00 87.56 84 ASN A O 1
ATOM 650 N N . ASN A 1 85 ? 3.404 4.572 0.304 1.00 89.75 85 ASN A N 1
ATOM 651 C CA . ASN A 1 85 ? 3.731 3.314 -0.358 1.00 89.75 85 ASN A CA 1
ATOM 652 C C . ASN A 1 85 ? 3.960 2.232 0.700 1.00 89.75 85 ASN A C 1
ATOM 654 O O . ASN A 1 85 ? 4.664 2.465 1.687 1.00 89.75 85 ASN A O 1
ATOM 658 N N . TRP A 1 86 ? 3.394 1.054 0.469 1.00 89.94 86 TRP A N 1
ATOM 659 C CA . TRP A 1 86 ? 3.367 -0.058 1.407 1.00 89.94 86 TRP A CA 1
ATOM 660 C C . TRP A 1 86 ? 3.877 -1.332 0.751 1.00 89.94 86 TRP A C 1
ATOM 662 O O . TRP A 1 86 ? 3.468 -1.696 -0.354 1.00 89.94 86 TRP A O 1
ATOM 672 N N . CYS A 1 87 ? 4.715 -2.048 1.484 1.00 89.69 87 CYS A N 1
ATOM 673 C CA . CYS A 1 87 ? 5.104 -3.410 1.180 1.00 89.69 87 CYS A CA 1
ATOM 674 C C . CYS A 1 87 ? 4.380 -4.352 2.137 1.00 89.69 87 CYS A C 1
ATOM 676 O O . CYS A 1 87 ? 4.689 -4.399 3.324 1.00 89.69 87 CYS A O 1
ATOM 678 N N . CYS A 1 88 ? 3.400 -5.086 1.616 1.00 88.25 88 CYS A N 1
ATOM 679 C CA . CYS A 1 88 ? 2.571 -6.001 2.397 1.00 88.25 88 CYS A CA 1
ATOM 680 C C . CYS A 1 88 ? 2.874 -7.461 2.034 1.00 88.25 88 CYS A C 1
ATOM 682 O O . CYS A 1 88 ? 3.120 -7.742 0.861 1.00 88.25 88 CYS A O 1
ATOM 684 N N . PRO A 1 89 ? 2.788 -8.424 2.967 1.00 87.06 89 PRO A N 1
ATOM 685 C CA . PRO A 1 89 ? 2.941 -9.847 2.661 1.00 87.06 89 PRO A CA 1
ATOM 686 C C . PRO A 1 89 ? 1.838 -10.362 1.717 1.00 87.06 89 PRO A C 1
ATOM 688 O O . PRO A 1 89 ? 0.757 -9.783 1.612 1.00 87.06 89 PRO A O 1
ATOM 691 N N . THR A 1 90 ? 2.067 -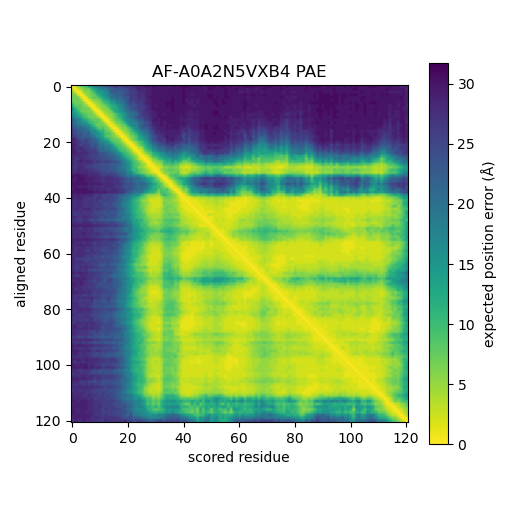11.505 1.061 1.00 82.81 90 THR A N 1
ATOM 692 C CA . THR A 1 90 ? 1.068 -12.168 0.186 1.00 82.81 90 THR A CA 1
ATOM 693 C C . THR A 1 90 ? -0.254 -12.484 0.881 1.00 82.81 90 THR A C 1
ATOM 695 O O . THR A 1 90 ? -1.287 -12.547 0.214 1.00 82.81 90 THR A O 1
ATOM 698 N N . THR A 1 91 ? -0.220 -12.691 2.197 1.00 85.12 91 THR A N 1
ATOM 699 C CA . THR A 1 91 ? -1.379 -13.003 3.042 1.00 85.12 91 THR A CA 1
ATOM 700 C C . THR A 1 91 ? -2.254 -11.791 3.352 1.00 85.12 91 THR A C 1
ATOM 702 O O . THR A 1 91 ? -3.352 -11.968 3.878 1.00 85.12 91 THR A O 1
ATOM 705 N N . PHE A 1 92 ? -1.810 -10.573 3.023 1.00 87.44 92 PHE A N 1
ATOM 706 C CA . PHE A 1 92 ? -2.611 -9.370 3.208 1.00 87.44 92 PHE A CA 1
ATOM 707 C C . PHE A 1 92 ? -3.877 -9.431 2.338 1.00 87.44 92 PHE A C 1
ATOM 709 O O . PHE A 1 92 ? -3.816 -9.449 1.101 1.00 87.44 92 PHE A O 1
ATOM 716 N N . LYS A 1 93 ? -5.038 -9.493 3.000 1.00 88.12 93 LYS A N 1
ATOM 717 C CA . LYS A 1 93 ? -6.358 -9.582 2.366 1.00 88.12 93 LYS A CA 1
ATOM 718 C C . LYS A 1 93 ? -6.824 -8.196 1.936 1.00 88.12 93 LYS A C 1
ATOM 720 O O . LYS A 1 93 ? -7.559 -7.532 2.650 1.00 88.12 93 LYS A O 1
ATOM 725 N N . PHE A 1 94 ? -6.363 -7.764 0.772 1.00 88.12 94 PHE A N 1
ATOM 726 C CA . PHE A 1 94 ? -6.750 -6.478 0.206 1.00 88.12 94 PHE A CA 1
ATOM 727 C C . PHE A 1 94 ? -8.217 -6.444 -0.241 1.00 88.12 94 PHE A C 1
ATOM 729 O O . PHE A 1 94 ? -8.676 -7.350 -0.936 1.00 88.12 94 PHE A O 1
ATOM 736 N N . ASP A 1 95 ? -8.872 -5.331 0.073 1.00 91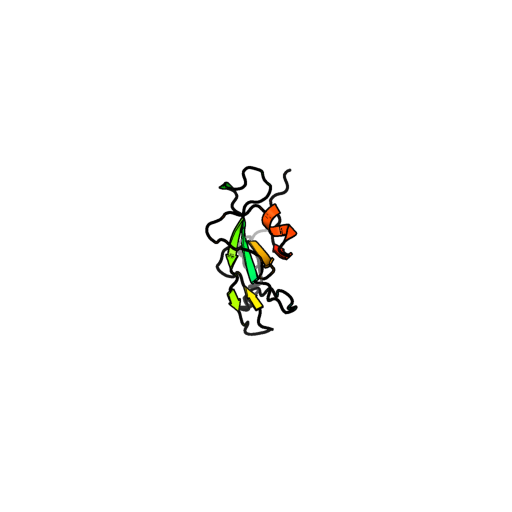.25 95 ASP A N 1
ATOM 737 C CA . ASP A 1 95 ? -10.212 -4.941 -0.351 1.00 91.25 95 ASP A CA 1
ATOM 738 C C . ASP A 1 95 ? -10.130 -3.503 -0.892 1.00 91.25 95 ASP A C 1
ATOM 740 O O . ASP A 1 95 ? -9.630 -2.607 -0.204 1.00 91.25 95 ASP A O 1
ATOM 744 N N . ALA A 1 96 ? -10.556 -3.317 -2.146 1.00 87.12 96 ALA A N 1
ATOM 745 C CA . ALA A 1 96 ? -10.461 -2.053 -2.875 1.00 87.12 96 ALA A CA 1
ATOM 746 C C . ALA A 1 96 ? -11.587 -1.064 -2.536 1.00 87.12 96 ALA A C 1
ATOM 748 O O . ALA A 1 96 ? -11.444 0.133 -2.797 1.00 87.12 96 ALA A O 1
ATOM 749 N N . GLU A 1 97 ? -12.700 -1.556 -1.994 1.00 89.44 97 GLU A N 1
ATOM 750 C CA . GLU A 1 97 ? -13.865 -0.744 -1.633 1.00 89.44 97 GLU A CA 1
ATOM 751 C C . GLU A 1 97 ? -13.779 -0.266 -0.181 1.00 89.44 97 GLU A C 1
ATOM 753 O O . GLU A 1 97 ? -14.362 0.756 0.185 1.00 89.44 97 GLU A O 1
ATOM 758 N N . LYS A 1 98 ? -12.988 -0.964 0.639 1.00 93.88 98 LYS A N 1
ATOM 759 C CA . LYS A 1 98 ? -12.764 -0.625 2.040 1.00 93.88 98 LYS A CA 1
ATOM 760 C C . LYS A 1 98 ? -11.900 0.633 2.217 1.00 93.88 98 LYS A C 1
ATOM 762 O O . LYS A 1 98 ? -10.838 0.788 1.609 1.00 93.88 98 LYS A O 1
ATOM 767 N N . ILE A 1 99 ? -12.317 1.483 3.158 1.00 93.56 99 ILE A N 1
ATOM 768 C CA . ILE A 1 99 ? -11.451 2.467 3.816 1.00 93.56 99 ILE A CA 1
ATOM 769 C C . ILE A 1 99 ? -10.821 1.801 5.042 1.00 93.56 99 ILE A C 1
ATOM 771 O O . ILE A 1 99 ? -11.520 1.250 5.888 1.00 93.56 99 ILE A O 1
ATOM 775 N N . TRP A 1 100 ? -9.497 1.817 5.100 1.00 92.81 100 TRP A N 1
ATOM 776 C CA . TRP A 1 100 ? -8.685 1.117 6.086 1.00 92.81 100 TRP A CA 1
ATOM 777 C C . TRP A 1 100 ? -8.222 2.072 7.178 1.00 92.81 100 TRP A C 1
ATOM 779 O O . TRP A 1 100 ? -7.688 3.139 6.867 1.00 92.81 100 TRP A O 1
ATOM 789 N N . ASP A 1 101 ? -8.356 1.679 8.442 1.00 91.94 101 ASP A N 1
ATOM 790 C CA . ASP A 1 101 ? -7.679 2.393 9.522 1.00 91.94 101 ASP A CA 1
ATOM 791 C C . ASP A 1 101 ? -6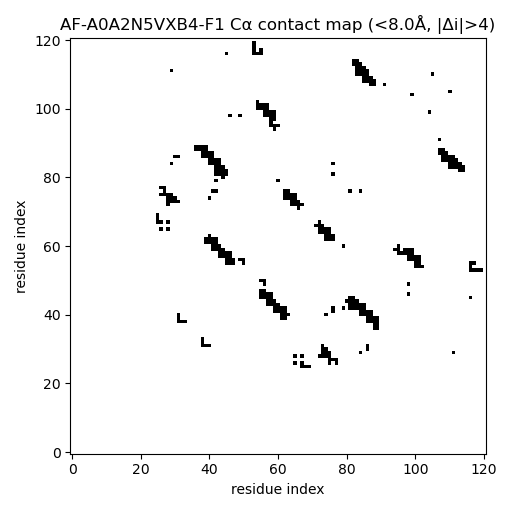.175 2.099 9.470 1.00 91.94 101 ASP A C 1
ATOM 793 O O . ASP A 1 101 ? -5.746 0.970 9.211 1.00 91.94 101 ASP A O 1
ATOM 797 N N . ARG A 1 102 ? -5.339 3.095 9.779 1.00 89.69 102 ARG A N 1
ATOM 798 C CA . ARG A 1 102 ? -3.875 2.934 9.785 1.00 89.69 102 ARG A CA 1
ATOM 799 C C . ARG A 1 102 ? -3.410 1.781 10.668 1.00 89.69 102 ARG A C 1
ATOM 801 O O . ARG A 1 102 ? -2.482 1.061 10.307 1.00 89.69 102 ARG A O 1
ATOM 808 N N . SER A 1 103 ? -4.077 1.585 11.806 1.00 90.06 103 SER A N 1
ATOM 809 C CA . SER A 1 103 ? -3.785 0.505 12.752 1.00 90.06 103 SER A CA 1
ATOM 810 C C . SER A 1 103 ? -4.017 -0.894 12.180 1.00 90.06 103 SER A C 1
ATOM 812 O O . SER A 1 103 ? -3.507 -1.857 12.738 1.00 90.06 103 SER A O 1
ATOM 814 N N . GLU A 1 104 ? -4.773 -1.027 11.088 1.00 91.00 104 GLU A N 1
ATOM 815 C CA . GLU A 1 104 ? -4.956 -2.29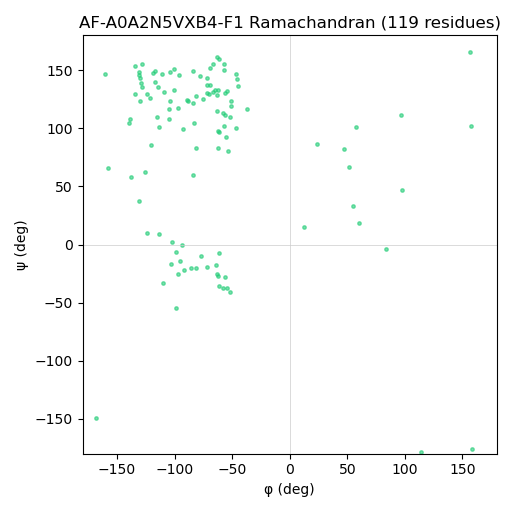8 10.382 1.00 91.00 104 GLU A CA 1
ATOM 816 C C . GLU A 1 104 ? -3.843 -2.565 9.354 1.00 91.00 104 GLU A C 1
ATOM 818 O O . GLU A 1 104 ? -3.642 -3.709 8.947 1.00 91.00 104 GLU A O 1
ATOM 823 N N . ILE A 1 105 ? -3.125 -1.519 8.929 1.00 89.75 105 ILE A N 1
ATOM 824 C CA . ILE A 1 105 ? -2.088 -1.578 7.892 1.00 89.75 105 ILE A CA 1
ATOM 825 C C . ILE A 1 105 ? -0.694 -1.662 8.526 1.00 89.75 105 ILE A C 1
ATOM 827 O O . ILE A 1 105 ? 0.047 -2.597 8.226 1.00 89.75 105 ILE A O 1
ATOM 831 N N . ASP A 1 106 ? -0.349 -0.719 9.412 1.00 87.50 106 ASP A N 1
ATOM 832 C CA . ASP A 1 106 ? 0.997 -0.544 9.993 1.00 87.50 106 ASP A CA 1
ATOM 833 C C . ASP A 1 106 ? 1.586 -1.827 10.620 1.00 87.50 106 ASP A C 1
ATOM 835 O O . ASP A 1 106 ? 2.774 -2.085 10.423 1.00 87.50 106 ASP A O 1
ATOM 839 N N . PRO A 1 107 ? 0.817 -2.670 11.344 1.00 89.06 107 PRO A N 1
ATOM 840 C CA . PRO A 1 107 ? 1.368 -3.890 11.939 1.00 89.06 107 PRO A CA 1
ATOM 841 C C . PRO A 1 107 ? 1.688 -4.996 10.924 1.00 89.06 107 PRO A C 1
ATOM 843 O O . PRO A 1 107 ? 2.418 -5.930 11.247 1.00 89.06 107 PRO A O 1
ATOM 846 N N . VAL A 1 108 ? 1.102 -4.938 9.723 1.00 89.62 108 VAL A N 1
ATOM 847 C CA . VAL A 1 108 ? 1.174 -6.012 8.717 1.00 89.62 108 VAL A CA 1
ATOM 848 C C . VAL A 1 108 ? 2.030 -5.609 7.519 1.00 89.62 108 VAL A C 1
ATOM 850 O O . VAL A 1 108 ? 2.681 -6.458 6.909 1.00 89.62 108 VAL A O 1
ATOM 853 N N . CYS A 1 109 ? 2.028 -4.327 7.167 1.00 88.75 109 CYS A N 1
ATOM 854 C CA . CYS A 1 109 ? 2.705 -3.786 6.002 1.00 88.75 109 CYS A CA 1
ATOM 855 C C . CYS A 1 109 ? 3.786 -2.788 6.410 1.00 88.75 109 CYS A C 1
ATOM 857 O O . CYS A 1 109 ? 3.578 -1.929 7.260 1.00 88.75 109 CYS A O 1
ATOM 859 N N . THR A 1 110 ? 4.924 -2.831 5.727 1.00 88.06 110 THR A N 1
ATOM 860 C CA . THR A 1 110 ? 6.003 -1.864 5.932 1.00 88.06 110 THR A CA 1
ATOM 861 C C . THR A 1 110 ? 5.801 -0.652 5.030 1.00 88.06 110 THR A C 1
ATOM 863 O O . THR A 1 110 ? 5.736 -0.792 3.807 1.00 88.06 110 THR A O 1
ATOM 866 N N . GLN A 1 111 ? 5.728 0.545 5.615 1.00 86.19 111 GLN A N 1
ATOM 867 C CA . GLN A 1 111 ? 5.719 1.794 4.855 1.00 86.19 111 GLN A CA 1
ATOM 868 C C . GLN A 1 111 ? 7.131 2.10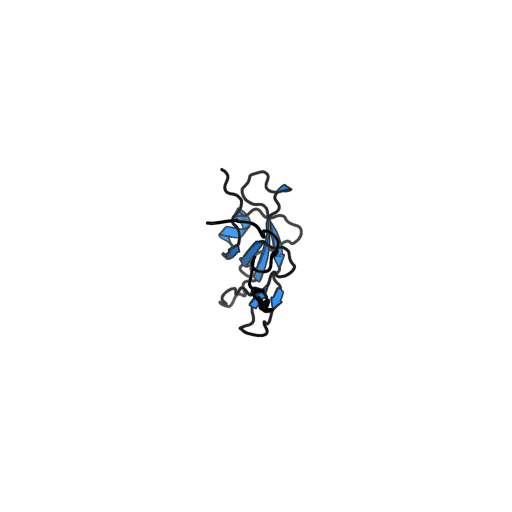3 4.336 1.00 86.19 111 GLN A C 1
ATOM 870 O O . GLN A 1 111 ? 8.068 2.182 5.124 1.00 86.19 111 GLN A O 1
ATOM 875 N N . THR A 1 112 ? 7.301 2.309 3.027 1.00 76.56 112 THR A N 1
ATOM 876 C CA . THR A 1 112 ? 8.625 2.606 2.436 1.00 76.56 112 THR A CA 1
ATOM 877 C C . THR A 1 112 ? 8.868 4.099 2.226 1.00 76.56 112 THR A C 1
ATOM 879 O O . THR A 1 112 ? 10.011 4.540 2.170 1.00 76.56 112 THR A O 1
ATOM 882 N N . ALA A 1 113 ? 7.797 4.880 2.073 1.00 69.25 113 ALA A N 1
ATOM 883 C CA . ALA A 1 113 ? 7.812 6.338 2.000 1.00 69.25 113 ALA A CA 1
ATOM 884 C C . ALA A 1 113 ? 6.405 6.874 2.306 1.00 69.25 113 ALA A C 1
ATOM 886 O O . ALA A 1 113 ? 5.411 6.235 1.942 1.00 69.25 113 ALA A O 1
ATOM 887 N N . GLY A 1 114 ? 6.301 8.042 2.945 1.00 63.81 114 GLY A N 1
ATOM 888 C CA . GLY A 1 114 ? 5.057 8.808 2.930 1.00 63.81 114 GLY A CA 1
ATOM 889 C C . GLY A 1 114 ? 4.869 9.824 4.053 1.00 63.81 114 GLY A C 1
ATOM 890 O O . GLY A 1 114 ? 5.765 10.064 4.862 1.00 63.81 114 GLY A O 1
ATOM 891 N N . ILE A 1 115 ? 3.689 10.442 4.052 1.00 62.19 115 ILE A N 1
ATOM 892 C CA . ILE A 1 115 ? 3.276 11.500 4.975 1.00 62.19 115 ILE A CA 1
ATOM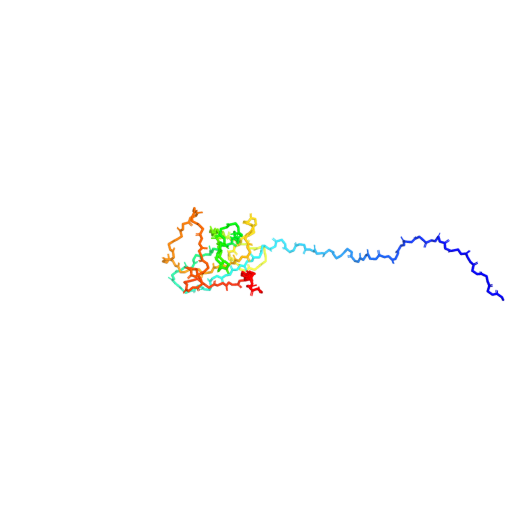 893 C C . ILE A 1 115 ? 2.453 10.847 6.102 1.00 62.19 115 ILE A C 1
ATOM 895 O O . ILE A 1 115 ? 1.407 10.248 5.821 1.00 62.19 115 ILE A O 1
ATOM 899 N N . PRO A 1 116 ? 2.902 10.907 7.374 1.00 59.41 116 PRO A N 1
ATOM 900 C CA . PRO A 1 116 ? 2.126 10.377 8.496 1.00 59.41 116 PRO A CA 1
ATOM 901 C C . PRO A 1 116 ? 0.780 11.113 8.614 1.00 59.41 116 PRO A C 1
ATOM 903 O O . PRO A 1 116 ? 0.658 12.231 8.105 1.00 59.41 116 PRO A O 1
ATOM 906 N N . PRO A 1 117 ? -0.236 10.532 9.285 1.00 62.78 117 PRO A N 1
ATOM 907 C CA . PRO A 1 117 ? -1.478 11.250 9.522 1.00 62.78 117 PRO A CA 1
ATOM 908 C C . PRO A 1 117 ? -1.160 12.548 10.276 1.00 62.78 117 PRO A C 1
ATOM 910 O O . PRO A 1 117 ? -0.142 12.612 10.985 1.00 62.78 117 PRO A O 1
ATOM 913 N N . PRO A 1 118 ? -2.014 13.577 10.166 1.00 61.81 118 PRO A N 1
ATOM 914 C CA . PRO A 1 118 ? -1.885 14.758 11.000 1.00 61.81 118 PRO A CA 1
ATOM 915 C C . PRO A 1 118 ? -1.784 14.319 12.462 1.00 61.81 118 PRO A C 1
ATOM 917 O O . PRO A 1 118 ? -2.683 13.662 12.983 1.00 61.81 118 PRO A O 1
ATOM 920 N N . LYS A 1 119 ? -0.676 14.650 13.134 1.00 56.69 119 LYS A N 1
ATOM 921 C CA . LYS A 1 119 ? -0.609 14.467 14.584 1.00 56.69 119 LYS A CA 1
ATOM 922 C C . LYS A 1 119 ? -1.666 15.386 15.185 1.00 56.69 119 LYS A C 1
ATOM 924 O O . LYS A 1 119 ? -1.677 16.573 14.855 1.00 56.69 119 LYS A O 1
ATOM 929 N N . ASN A 1 120 ? -2.532 14.845 16.041 1.00 55.03 120 ASN A N 1
ATOM 930 C CA . ASN A 1 120 ? -3.385 15.662 16.897 1.00 55.03 120 ASN A CA 1
ATOM 931 C C . ASN A 1 120 ? -2.484 16.662 17.623 1.00 55.03 120 ASN A C 1
ATOM 933 O O . ASN A 1 120 ? -1.647 16.256 18.427 1.00 55.03 120 ASN A O 1
ATOM 937 N N . LYS A 1 121 ? -2.591 17.936 17.245 1.00 43.41 121 LYS A N 1
ATOM 938 C CA . LYS A 1 121 ? -2.119 19.040 18.070 1.00 43.41 121 LYS A CA 1
ATOM 939 C C . LYS A 1 121 ? -3.185 19.333 19.109 1.00 43.41 121 LYS A C 1
ATOM 941 O O . LYS A 1 121 ? -4.378 19.272 18.725 1.00 43.41 121 LYS A O 1
#

Mean predicted aligned error: 12.88 Å